Protein AF-A0A1M6KGT0-F1 (afdb_monomer_lite)

Radius of gyration: 12.92 Å; chains: 1; bounding box: 31×27×33 Å

Sequence (49 aa):
MDEPNVYVRPHQDNPGWFVVEIEGEWLAASLNPRGDNLYLTLAPPAEQD

Structure (mmCIF, N/CA/C/O backbone):
data_AF-A0A1M6KGT0-F1
#
_entry.id   AF-A0A1M6KGT0-F1
#
loop_
_atom_site.group_PDB
_atom_site.id
_atom_site.type_symbol
_a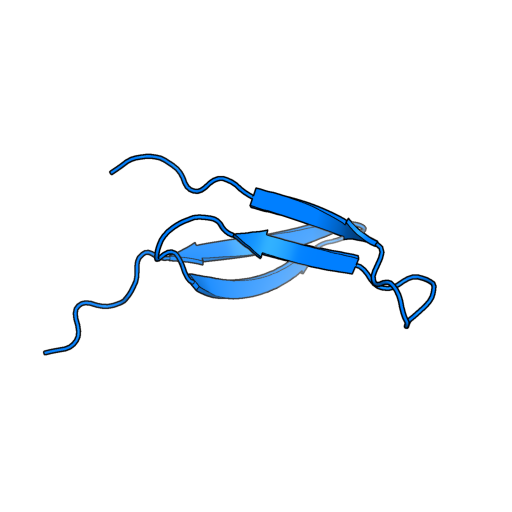tom_site.label_atom_id
_atom_site.label_alt_id
_atom_site.label_comp_id
_atom_site.label_asym_id
_atom_site.label_entity_id
_atom_site.label_seq_id
_atom_site.pdbx_PDB_ins_code
_atom_site.Cartn_x
_atom_site.Cartn_y
_atom_site.Cartn_z
_atom_site.occupancy
_atom_site.B_iso_or_equiv
_atom_site.auth_seq_id
_atom_site.auth_comp_id
_atom_site.auth_asym_id
_atom_site.auth_atom_id
_atom_site.pdbx_PDB_model_num
ATOM 1 N N . MET A 1 1 ? -5.056 13.608 15.572 1.00 59.72 1 MET A N 1
ATOM 2 C CA . MET A 1 1 ? -4.583 12.254 15.241 1.00 59.72 1 MET A CA 1
ATOM 3 C C . MET A 1 1 ? -3.319 12.435 14.444 1.00 59.72 1 MET A C 1
ATOM 5 O O . MET A 1 1 ? -3.338 13.261 13.538 1.00 59.72 1 MET A O 1
ATOM 9 N N . ASP A 1 2 ? -2.253 11.744 14.825 1.00 74.00 2 ASP A N 1
ATOM 10 C CA . ASP A 1 2 ? -1.009 11.770 14.062 1.00 74.00 2 ASP A CA 1
ATOM 11 C C . ASP A 1 2 ? -1.215 11.022 12.737 1.00 74.00 2 ASP A C 1
ATOM 13 O O . ASP A 1 2 ? -2.018 10.084 12.657 1.00 74.00 2 ASP A O 1
ATOM 17 N N . GLU A 1 3 ? -0.554 11.488 11.681 1.00 77.62 3 GLU A N 1
ATOM 18 C CA . GLU A 1 3 ? -0.582 10.830 10.375 1.00 77.62 3 GLU A CA 1
ATOM 19 C C . GLU A 1 3 ? 0.033 9.419 10.485 1.00 77.62 3 GLU A C 1
ATOM 21 O O . GLU A 1 3 ? 0.981 9.227 11.252 1.00 77.62 3 GLU A O 1
ATOM 26 N N . PRO A 1 4 ? -0.481 8.411 9.754 1.00 84.00 4 PRO A N 1
ATOM 27 C CA . PRO A 1 4 ? 0.110 7.077 9.769 1.00 84.00 4 PRO A CA 1
ATOM 28 C C . PRO A 1 4 ? 1.490 7.080 9.103 1.00 84.00 4 PRO A C 1
ATOM 30 O O . PRO A 1 4 ? 1.648 7.598 7.995 1.00 84.00 4 PRO A O 1
ATOM 33 N N . ASN A 1 5 ? 2.470 6.419 9.723 1.00 87.75 5 ASN A N 1
ATOM 34 C CA . ASN A 1 5 ? 3.725 6.106 9.040 1.00 87.75 5 ASN A CA 1
ATOM 35 C C . ASN A 1 5 ? 3.529 4.867 8.160 1.00 87.75 5 ASN A C 1
ATOM 37 O O . ASN A 1 5 ? 2.983 3.854 8.603 1.00 87.75 5 ASN A O 1
ATOM 41 N N . VAL A 1 6 ? 4.005 4.944 6.917 1.00 90.31 6 VAL A N 1
ATOM 42 C CA . VAL A 1 6 ? 3.904 3.864 5.930 1.00 90.31 6 VAL A CA 1
ATOM 43 C C . VAL A 1 6 ? 5.295 3.500 5.438 1.00 90.31 6 VAL A C 1
ATOM 45 O O . VAL A 1 6 ? 6.036 4.356 4.954 1.00 90.31 6 VAL A O 1
ATOM 48 N N . TYR A 1 7 ? 5.621 2.214 5.502 1.00 92.19 7 TYR A N 1
ATOM 49 C CA . TYR A 1 7 ? 6.886 1.669 5.028 1.00 92.19 7 TYR A CA 1
ATOM 50 C C . TYR A 1 7 ? 6.619 0.668 3.914 1.00 92.19 7 TYR A C 1
ATOM 52 O O . TYR A 1 7 ? 5.728 -0.173 4.008 1.00 92.19 7 TYR A O 1
ATOM 60 N N . VAL A 1 8 ? 7.410 0.744 2.847 1.00 92.12 8 VAL A N 1
ATOM 61 C CA . VAL A 1 8 ? 7.354 -0.214 1.741 1.00 92.12 8 VAL A CA 1
ATOM 62 C C . VAL A 1 8 ? 8.683 -0.943 1.684 1.00 92.12 8 VAL A C 1
ATOM 64 O O . VAL A 1 8 ? 9.733 -0.314 1.552 1.00 92.12 8 VAL A O 1
ATOM 67 N N . ARG A 1 9 ? 8.645 -2.273 1.766 1.00 94.62 9 ARG A N 1
ATOM 68 C CA . ARG A 1 9 ? 9.843 -3.116 1.685 1.00 94.62 9 ARG A CA 1
ATOM 69 C C . ARG A 1 9 ? 9.641 -4.302 0.743 1.00 94.62 9 ARG A C 1
ATOM 71 O O . ARG A 1 9 ? 8.509 -4.750 0.571 1.00 94.62 9 ARG A O 1
ATOM 78 N N . PRO A 1 10 ? 10.708 -4.850 0.141 1.00 95.75 10 PRO A N 1
ATOM 79 C CA . PRO A 1 10 ? 10.604 -6.071 -0.653 1.00 95.75 10 PRO A CA 1
ATOM 80 C C . PRO A 1 10 ? 10.079 -7.253 0.176 1.00 95.75 10 PRO A C 1
ATOM 82 O O . PRO A 1 10 ? 10.410 -7.398 1.358 1.00 95.75 10 PRO A O 1
ATOM 85 N N . HIS A 1 11 ? 9.281 -8.118 -0.448 1.00 96.56 11 HIS A N 1
ATOM 86 C CA . HIS A 1 11 ? 8.870 -9.387 0.145 1.00 96.56 11 HIS A CA 1
ATOM 87 C C . HIS A 1 11 ? 10.049 -10.368 0.127 1.00 96.56 11 HIS A C 1
ATOM 89 O O . HIS A 1 11 ? 10.685 -10.554 -0.908 1.00 96.56 11 HIS A O 1
ATOM 95 N N . GLN A 1 12 ? 10.334 -11.018 1.258 1.00 95.12 12 GLN A N 1
ATOM 96 C CA . GLN A 1 12 ? 11.529 -11.862 1.389 1.00 95.12 12 GLN A CA 1
ATOM 97 C C . GLN A 1 12 ? 11.432 -13.153 0.562 1.00 95.12 12 GLN A C 1
ATOM 99 O O . GLN A 1 12 ? 12.392 -13.518 -0.107 1.00 95.12 12 GLN A O 1
ATOM 104 N N . ASP A 1 13 ? 10.254 -13.784 0.535 1.00 96.81 13 ASP A N 1
ATOM 105 C CA . ASP A 1 13 ? 10.070 -15.081 -0.142 1.00 96.81 13 ASP A CA 1
ATOM 106 C C . ASP A 1 13 ? 9.522 -14.999 -1.576 1.00 96.81 13 ASP A C 1
ATOM 108 O O . ASP A 1 13 ? 9.487 -16.004 -2.280 1.00 96.81 13 ASP A O 1
ATOM 112 N N . ASN A 1 14 ? 9.081 -13.819 -2.025 1.00 95.69 14 ASN A N 1
ATOM 113 C CA . ASN A 1 14 ? 8.387 -13.647 -3.303 1.00 95.69 14 ASN A CA 1
ATOM 114 C C . ASN A 1 14 ? 9.059 -12.527 -4.109 1.00 95.69 14 ASN A C 1
ATOM 116 O O . ASN A 1 14 ? 8.747 -11.349 -3.913 1.00 95.69 14 ASN A O 1
ATOM 120 N N . PRO A 1 15 ? 9.997 -12.865 -5.013 1.00 93.31 15 PRO A N 1
ATOM 121 C CA . PRO A 1 15 ? 10.681 -11.880 -5.841 1.00 93.31 15 PRO A CA 1
ATOM 122 C C . PRO A 1 15 ? 9.700 -11.003 -6.633 1.00 93.31 15 PRO A C 1
ATOM 124 O O . PRO A 1 15 ? 8.779 -11.502 -7.278 1.00 93.31 15 PRO A O 1
ATOM 127 N N . GLY A 1 16 ? 9.905 -9.685 -6.588 1.00 91.12 16 GLY A N 1
ATOM 128 C CA . GLY A 1 16 ? 9.050 -8.696 -7.259 1.00 91.12 16 GLY A CA 1
ATOM 129 C C . GLY A 1 16 ? 7.801 -8.281 -6.474 1.00 91.12 16 GLY A C 1
ATOM 130 O O . GLY A 1 16 ? 7.102 -7.369 -6.908 1.00 91.12 16 GLY A O 1
ATOM 131 N N . TRP A 1 17 ? 7.528 -8.906 -5.326 1.00 94.75 17 TRP A N 1
ATOM 132 C CA . TRP A 1 17 ? 6.449 -8.498 -4.428 1.00 94.75 17 TRP A CA 1
ATOM 133 C C . TRP A 1 17 ? 6.971 -7.514 -3.380 1.00 94.75 17 TRP A C 1
ATOM 135 O O . TRP A 1 17 ? 8.144 -7.540 -2.998 1.00 94.75 17 TRP A O 1
ATOM 145 N N . PHE A 1 18 ? 6.073 -6.671 -2.878 1.00 92.50 18 PHE A N 1
ATOM 146 C CA . PHE A 1 18 ? 6.356 -5.695 -1.830 1.00 92.50 18 PHE A CA 1
ATOM 147 C C . PHE A 1 18 ? 5.377 -5.876 -0.674 1.00 92.50 18 PHE A C 1
ATOM 149 O O . PHE A 1 18 ? 4.217 -6.231 -0.876 1.00 92.50 18 PHE A O 1
ATOM 156 N N . VAL A 1 19 ? 5.859 -5.619 0.535 1.00 92.75 19 VAL A N 1
ATOM 157 C CA . VAL A 1 19 ? 5.062 -5.538 1.756 1.00 92.75 19 VAL A CA 1
ATOM 158 C C . VAL A 1 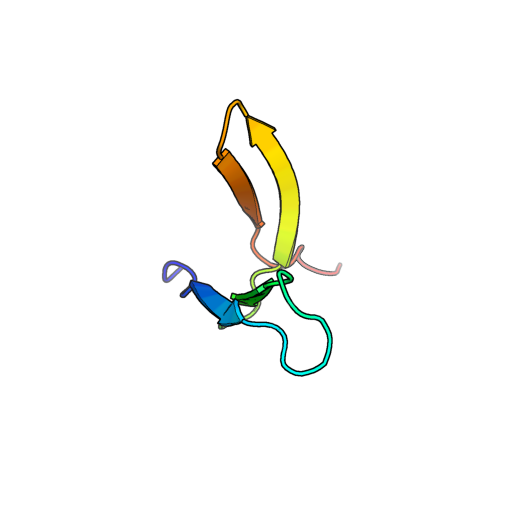19 ? 4.908 -4.063 2.101 1.00 92.75 19 VAL A C 1
ATOM 160 O O . VAL A 1 19 ? 5.898 -3.328 2.121 1.00 92.75 19 VAL A O 1
ATOM 163 N N . VAL A 1 20 ? 3.669 -3.647 2.358 1.00 91.44 20 VAL A N 1
ATOM 164 C CA . VAL A 1 20 ? 3.354 -2.320 2.887 1.00 91.44 20 VAL A CA 1
ATOM 165 C C . VAL A 1 20 ? 3.016 -2.478 4.363 1.00 91.44 20 VAL A C 1
ATOM 167 O O . VAL A 1 20 ? 2.042 -3.145 4.704 1.00 91.44 20 VAL A O 1
ATOM 170 N N . GLU A 1 21 ? 3.841 -1.899 5.226 1.00 91.19 21 GLU A N 1
ATOM 171 C CA . GLU A 1 21 ? 3.668 -1.902 6.678 1.00 91.19 21 GLU A CA 1
ATOM 172 C C . GLU A 1 21 ? 3.144 -0.536 7.114 1.00 91.19 21 GLU A C 1
ATOM 174 O O . GLU A 1 21 ? 3.670 0.501 6.708 1.00 91.19 21 GLU A O 1
ATOM 179 N N . ILE A 1 22 ? 2.084 -0.544 7.917 1.00 90.12 22 ILE A N 1
ATOM 180 C CA . ILE A 1 22 ? 1.433 0.657 8.437 1.00 90.12 22 ILE A CA 1
ATOM 181 C C . ILE A 1 22 ? 1.644 0.636 9.948 1.00 90.12 22 ILE A C 1
ATOM 183 O O . ILE A 1 22 ? 1.258 -0.330 10.606 1.00 90.12 22 ILE A O 1
ATOM 187 N N . GLU A 1 23 ? 2.291 1.663 10.493 1.00 86.75 23 GLU A N 1
ATOM 188 C CA . GLU A 1 23 ? 2.433 1.807 11.943 1.00 86.75 23 GLU A CA 1
ATOM 189 C C . GLU A 1 23 ? 1.189 2.463 12.549 1.00 86.75 23 GLU A C 1
ATOM 191 O O . GLU A 1 23 ? 0.617 3.406 11.996 1.00 86.75 23 GLU A O 1
ATOM 196 N N . GLY A 1 24 ? 0.806 1.986 13.733 1.00 81.44 24 GLY A N 1
ATOM 197 C CA . GLY A 1 24 ? -0.399 2.422 14.432 1.00 81.44 24 GLY A CA 1
ATOM 198 C C . GLY A 1 24 ? -1.621 1.578 14.076 1.00 81.44 24 GLY A C 1
ATOM 199 O O . GLY A 1 24 ? -1.518 0.520 13.464 1.00 81.44 24 GLY A O 1
ATOM 200 N N . GLU A 1 25 ? -2.797 2.038 14.494 1.00 86.38 25 GLU A N 1
ATOM 201 C CA . GLU A 1 25 ? -4.049 1.276 14.365 1.00 86.38 25 GLU A CA 1
ATOM 202 C C . GLU A 1 25 ? -4.778 1.521 13.033 1.00 86.38 25 GLU A C 1
ATOM 204 O O . GLU A 1 25 ? -5.928 1.125 12.854 1.00 86.38 25 GLU A O 1
ATOM 209 N N . TRP A 1 26 ? -4.119 2.184 12.082 1.00 87.94 26 TRP A N 1
ATOM 210 C CA . TRP A 1 26 ? -4.683 2.481 10.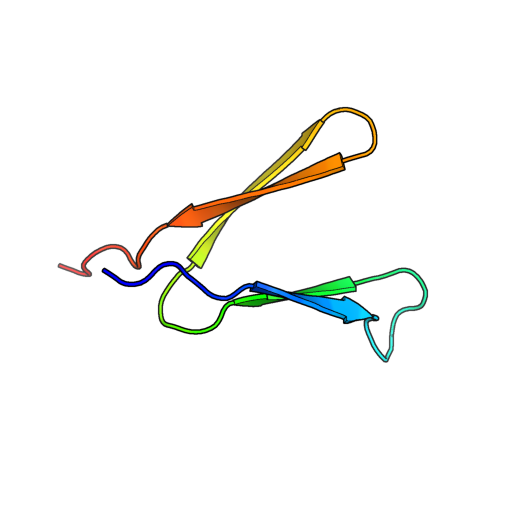771 1.00 87.94 26 TRP A CA 1
ATOM 211 C C . TRP A 1 26 ? -4.787 1.223 9.911 1.00 87.94 26 TRP A C 1
ATOM 213 O O . TRP A 1 26 ? -3.890 0.383 9.878 1.00 87.94 26 TRP A O 1
ATOM 223 N N . LEU A 1 27 ? -5.874 1.125 9.152 1.00 87.12 27 LEU A N 1
ATOM 224 C CA . LEU A 1 27 ? -6.160 -0.016 8.293 1.00 87.12 27 LEU A CA 1
ATOM 225 C C . LEU A 1 27 ? -6.136 0.389 6.819 1.00 87.12 27 LEU A C 1
ATOM 227 O O . LEU A 1 27 ? -6.582 1.474 6.435 1.00 87.12 27 LEU A O 1
ATOM 231 N N . ALA A 1 28 ? -5.649 -0.523 5.976 1.00 88.38 28 ALA A N 1
ATOM 232 C CA . ALA A 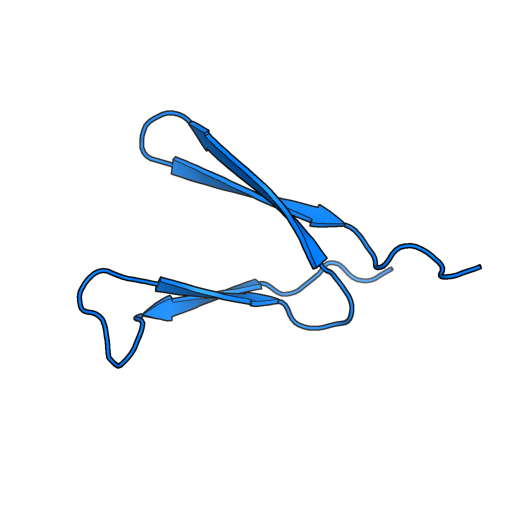1 28 ? -5.778 -0.423 4.529 1.00 88.38 28 ALA A CA 1
ATOM 233 C C . ALA A 1 28 ? -7.254 -0.584 4.133 1.00 88.38 28 ALA A C 1
ATOM 235 O O . ALA A 1 28 ? -7.795 -1.688 4.159 1.00 88.38 28 ALA A O 1
ATOM 236 N N . ALA A 1 29 ? -7.908 0.517 3.768 1.00 87.94 29 ALA A N 1
ATOM 237 C CA . ALA A 1 29 ? -9.331 0.528 3.435 1.00 87.94 29 ALA A CA 1
ATOM 238 C C . ALA A 1 29 ? -9.588 0.185 1.963 1.00 87.94 29 ALA A C 1
ATOM 240 O O . ALA A 1 29 ? -10.576 -0.468 1.631 1.00 87.94 29 ALA A O 1
ATOM 241 N N . SER A 1 30 ? -8.712 0.634 1.060 1.00 90.81 30 SER A N 1
ATOM 242 C CA . SER A 1 30 ? -8.810 0.290 -0.360 1.00 90.81 30 SER A CA 1
ATOM 243 C C . SER A 1 30 ? -7.470 0.385 -1.078 1.00 90.81 30 SER A C 1
ATOM 245 O O . SER A 1 30 ? -6.572 1.120 -0.660 1.00 90.81 30 SER A O 1
ATOM 247 N N . LEU A 1 31 ? -7.369 -0.348 -2.186 1.00 91.06 31 LEU A N 1
ATOM 248 C CA . LEU A 1 31 ? -6.203 -0.388 -3.053 1.00 91.06 31 LEU A CA 1
ATOM 249 C C . LEU A 1 31 ? -6.652 -0.168 -4.500 1.00 91.06 31 LEU A C 1
ATOM 251 O O . LEU A 1 31 ? -7.429 -0.958 -5.034 1.00 91.06 31 LEU A O 1
ATOM 255 N N . ASN A 1 32 ? -6.180 0.908 -5.129 1.00 92.94 32 ASN A N 1
ATOM 256 C CA . ASN A 1 32 ? -6.649 1.339 -6.444 1.00 92.94 32 ASN A CA 1
ATOM 257 C C . ASN A 1 32 ? -5.470 1.558 -7.404 1.00 92.94 32 ASN A C 1
ATOM 259 O O . ASN A 1 32 ? -4.669 2.472 -7.186 1.00 92.94 32 ASN A O 1
ATOM 263 N N . PRO A 1 33 ? -5.342 0.769 -8.484 1.00 92.19 33 PRO A N 1
ATOM 264 C CA . PRO A 1 33 ? -4.370 1.057 -9.529 1.00 92.19 33 PRO A CA 1
ATOM 265 C C . PRO A 1 33 ? -4.809 2.284 -10.340 1.00 92.19 33 PRO A C 1
ATOM 267 O O . PRO A 1 33 ? -5.982 2.431 -10.688 1.00 92.19 33 PRO A O 1
ATOM 270 N N . ARG A 1 34 ? -3.867 3.168 -10.675 1.00 92.69 34 ARG A N 1
ATOM 271 C CA . ARG A 1 34 ? -4.104 4.309 -11.568 1.00 92.69 34 ARG A CA 1
ATOM 272 C C . ARG A 1 34 ? -2.838 4.633 -12.357 1.00 92.69 34 ARG A C 1
ATOM 274 O O . ARG A 1 34 ? -1.887 5.207 -11.826 1.00 92.69 34 ARG A O 1
ATOM 281 N N . GLY A 1 35 ? -2.871 4.304 -13.649 1.00 92.31 35 GLY A N 1
ATOM 282 C CA . GLY A 1 35 ? -1.690 4.355 -14.511 1.00 92.31 35 GLY A CA 1
ATOM 283 C C . GLY A 1 35 ? -0.631 3.378 -14.006 1.00 92.31 35 GLY A C 1
ATOM 284 O O . GLY A 1 35 ? -0.963 2.248 -13.657 1.00 92.31 35 GLY A O 1
ATOM 285 N N . ASP A 1 36 ? 0.605 3.853 -13.892 1.00 92.62 36 ASP A N 1
ATOM 286 C CA . ASP A 1 36 ? 1.740 3.063 -13.397 1.00 92.62 36 ASP A CA 1
ATOM 287 C C . ASP A 1 36 ? 1.848 3.043 -11.859 1.00 92.62 36 ASP A C 1
ATOM 289 O O . ASP A 1 36 ? 2.798 2.494 -11.306 1.00 92.62 36 ASP A O 1
ATOM 293 N N . ASN A 1 37 ? 0.890 3.653 -11.152 1.00 87.88 37 ASN A N 1
ATOM 294 C CA . ASN A 1 37 ? 0.920 3.802 -9.699 1.00 87.88 37 ASN A CA 1
ATOM 295 C C . ASN A 1 37 ? -0.175 2.980 -9.011 1.00 87.88 37 ASN 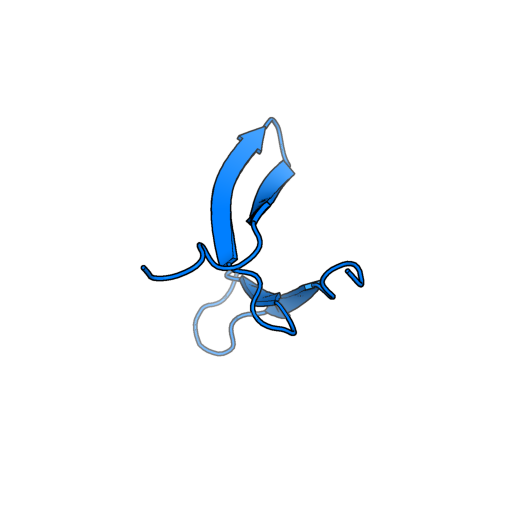A C 1
ATOM 297 O O . ASN A 1 37 ? -1.270 2.781 -9.545 1.00 87.88 37 ASN A O 1
ATOM 301 N N . LEU A 1 38 ? 0.102 2.579 -7.771 1.00 88.12 38 LEU A N 1
ATOM 302 C CA . LEU A 1 38 ? -0.843 1.925 -6.873 1.00 88.12 38 LEU A CA 1
ATOM 303 C C . LEU A 1 38 ? -1.176 2.871 -5.715 1.00 88.12 38 LEU A C 1
ATOM 305 O O . LEU A 1 38 ? -0.294 3.247 -4.948 1.00 88.12 38 LEU A O 1
ATOM 309 N N . TYR A 1 39 ? -2.442 3.267 -5.598 1.00 89.25 39 TYR A N 1
ATOM 310 C CA . TYR A 1 39 ? -2.917 4.157 -4.542 1.00 89.25 39 TYR A CA 1
A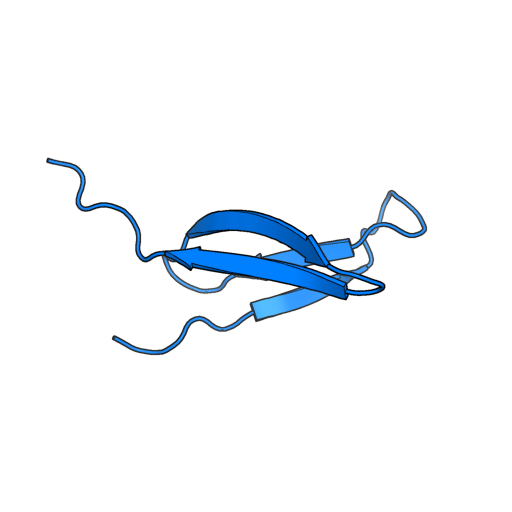TOM 311 C C . TYR A 1 39 ? -3.506 3.340 -3.393 1.00 89.25 39 TYR A C 1
ATOM 313 O O . TYR A 1 39 ? -4.429 2.550 -3.598 1.00 89.25 39 TYR A O 1
ATOM 321 N N . LEU A 1 40 ? -2.992 3.563 -2.186 1.00 90.69 40 LEU A N 1
ATOM 322 C CA . LEU A 1 40 ? -3.485 2.979 -0.943 1.00 90.69 40 LEU A CA 1
ATOM 323 C C . LEU A 1 40 ? -4.250 4.047 -0.157 1.00 90.69 40 LEU A C 1
ATOM 325 O O . LEU A 1 40 ? -3.710 5.116 0.121 1.00 90.69 40 LEU A O 1
ATOM 329 N N . THR A 1 41 ? -5.499 3.766 0.207 1.00 90.31 41 THR A N 1
ATOM 330 C CA . THR A 1 41 ? -6.266 4.619 1.126 1.00 90.31 41 THR A CA 1
ATOM 331 C C . THR A 1 41 ? -6.239 4.007 2.516 1.00 90.31 41 THR A C 1
ATOM 333 O O . THR A 1 41 ? -6.602 2.841 2.683 1.00 90.31 41 THR A O 1
ATOM 336 N N . LEU A 1 42 ? -5.836 4.805 3.504 1.00 88.69 42 LEU A N 1
ATOM 337 C CA . LEU A 1 42 ? -5.818 4.425 4.911 1.00 88.69 42 LEU A CA 1
ATOM 338 C C . LEU A 1 42 ? -7.012 5.041 5.632 1.00 88.69 42 LEU A C 1
ATOM 340 O O . LEU A 1 42 ? -7.361 6.196 5.384 1.00 88.69 42 LEU A O 1
ATOM 344 N N . ALA A 1 43 ? -7.620 4.269 6.523 1.00 88.44 43 ALA A N 1
ATOM 345 C CA . ALA A 1 43 ? -8.656 4.747 7.424 1.00 88.44 43 ALA A CA 1
ATOM 346 C C . ALA A 1 43 ? -8.247 4.457 8.872 1.00 88.44 43 ALA A C 1
ATOM 348 O O . ALA A 1 43 ? -7.582 3.443 9.117 1.00 88.44 43 ALA A O 1
ATOM 349 N N . PRO A 1 44 ? -8.632 5.315 9.832 1.00 84.88 44 PRO A N 1
ATOM 350 C CA . PRO A 1 44 ? -8.561 4.940 11.235 1.00 84.88 44 PRO A CA 1
ATOM 351 C C . PRO A 1 44 ? -9.400 3.669 11.462 1.00 84.88 44 PRO A C 1
ATOM 353 O O . PRO A 1 44 ? -10.308 3.385 10.666 1.00 84.88 44 PRO A O 1
ATOM 356 N N . PRO A 1 45 ? -9.112 2.889 12.515 1.00 81.75 45 PRO A N 1
ATOM 357 C CA . PRO A 1 45 ? -9.932 1.733 12.838 1.00 81.75 45 PRO A CA 1
ATOM 358 C C . PRO A 1 45 ? -11.365 2.225 13.064 1.00 81.75 45 PRO A C 1
ATOM 360 O O . PRO A 1 45 ? -11.580 3.258 13.700 1.00 81.75 45 PRO A O 1
ATOM 363 N N . ALA A 1 46 ? -12.349 1.531 12.492 1.00 75.56 46 ALA A N 1
ATOM 364 C CA . ALA A 1 46 ? -13.736 1.835 12.813 1.00 75.56 46 ALA A CA 1
ATOM 365 C C . ALA A 1 46 ? -13.917 1.637 14.324 1.00 75.56 46 ALA A C 1
ATOM 367 O O . ALA A 1 46 ? -13.493 0.601 14.843 1.00 75.56 46 ALA A O 1
ATOM 368 N N . GLU A 1 47 ? -14.506 2.617 15.017 1.00 70.06 47 GLU A N 1
ATOM 369 C CA . GLU A 1 47 ? -14.923 2.436 16.408 1.00 70.06 47 GLU A CA 1
ATOM 370 C C . GLU A 1 47 ? -15.827 1.195 16.442 1.00 70.06 47 GLU A C 1
ATOM 372 O O . GLU A 1 47 ? -16.873 1.155 15.792 1.00 70.06 47 GLU A O 1
ATOM 377 N N . GLN A 1 48 ? -15.346 0.124 17.075 1.00 54.44 48 GLN A N 1
ATOM 378 C CA . GLN A 1 48 ? -16.137 -1.083 17.274 1.00 54.44 48 GLN A CA 1
ATOM 379 C C . GLN A 1 48 ? -17.156 -0.768 18.372 1.00 54.44 48 GLN A C 1
ATOM 381 O O . GLN A 1 48 ? -16.783 -0.738 19.543 1.00 54.44 48 GLN A O 1
ATOM 386 N N . ASP A 1 49 ? -18.397 -0.483 17.974 1.00 49.56 49 ASP A N 1
ATOM 387 C CA . ASP A 1 49 ? -19.573 -0.498 18.861 1.00 49.56 49 ASP A CA 1
ATOM 388 C C . ASP A 1 49 ? -19.889 -1.925 19.350 1.00 49.56 49 ASP A C 1
ATOM 390 O O . ASP A 1 49 ? -19.855 -2.869 18.519 1.00 49.56 49 ASP A O 1
#

Organism: NCBI:txid758803

Foldseek 3Di:
DDDWDWDWDDDPPDPPDIDIDIPDQKDFPDWDDDPPDIDTDIDHPPPDD

pLDDT: mean 86.93, std 10.03, range [49.56, 96.81]

Secondary structure (DSSP, 8-state):
-PPPPEEEEE-SSSTT-EEEEE-SS-EEEEEEEETTEEEEEEEPPP---